Protei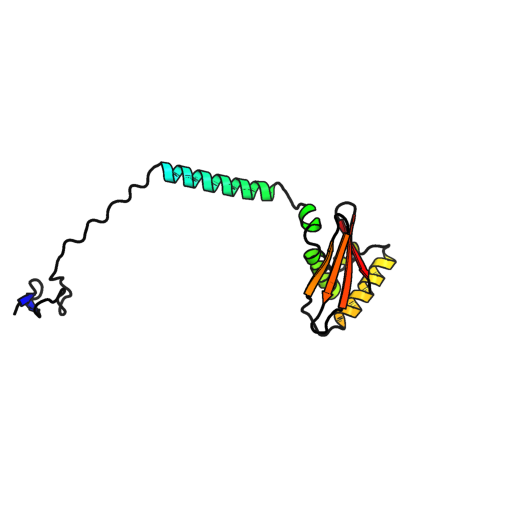n AF-A0A1V5BBE4-F1 (afdb_monomer)

Sequence (163 aa):
MSFCSDCGAKVEAGAKFCENCGYVLDARPAAPLSSFKISKFYVKIAIAAVLVLILVVFLSSTLGKSNIVSAYYPESVAKAFVEGAVKGDKSVERLCAGDDTDRVFNMGVMALGLSMTKDRNFTYKTTKKTESKAMVQVSGSSGHLCDIELEYSKGKWLVSCVY

Structure (mmCIF, N/CA/C/O backbone):
data_AF-A0A1V5BBE4-F1
#
_entry.id   AF-A0A1V5BBE4-F1
#
loop_
_atom_site.group_PDB
_atom_site.id
_atom_site.type_symbol
_atom_site.label_atom_id
_atom_site.label_alt_id
_atom_site.label_comp_id
_atom_site.label_asym_id
_atom_site.label_entity_id
_atom_site.label_seq_id
_atom_site.pdbx_PDB_ins_code
_atom_site.Cartn_x
_atom_site.Cartn_y
_atom_site.Cartn_z
_atom_site.occupancy
_atom_site.B_iso_or_equiv
_atom_site.auth_seq_id
_atom_site.auth_comp_id
_atom_site.auth_asym_id
_atom_site.auth_atom_id
_atom_site.pdbx_PDB_model_num
ATOM 1 N N . MET A 1 1 ? -15.458 -44.169 66.309 1.00 59.38 1 MET A N 1
ATOM 2 C CA . MET A 1 1 ? -15.798 -44.718 64.978 1.00 59.38 1 MET A CA 1
ATOM 3 C C . MET A 1 1 ? -17.210 -44.268 64.670 1.00 59.38 1 MET A C 1
ATOM 5 O O . MET A 1 1 ? -18.071 -44.481 65.516 1.00 59.38 1 MET A O 1
ATOM 9 N N . SER A 1 2 ? -17.425 -43.580 63.553 1.00 80.38 2 SER A N 1
ATOM 10 C CA . SER A 1 2 ? -18.746 -43.107 63.123 1.00 80.38 2 SER A CA 1
ATOM 11 C C . SER A 1 2 ? -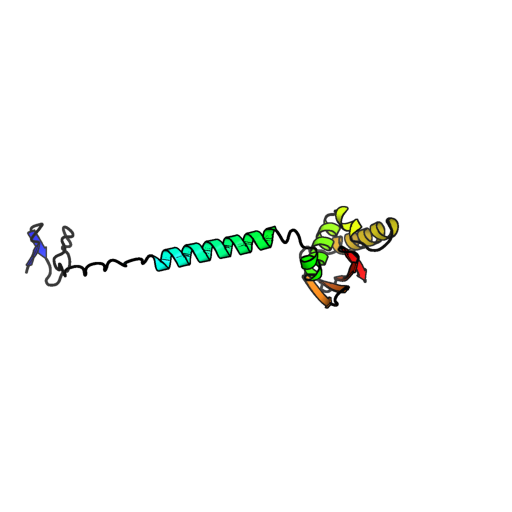19.239 -43.942 61.941 1.00 80.38 2 SER A C 1
ATOM 13 O O . SER A 1 2 ? -18.448 -44.565 61.234 1.00 80.38 2 SER A O 1
ATOM 15 N N . PHE A 1 3 ? -20.554 -43.978 61.747 1.00 87.19 3 PHE A N 1
ATOM 16 C CA . PHE A 1 3 ? -21.194 -44.622 60.603 1.00 87.19 3 PHE A CA 1
ATOM 17 C C . PHE A 1 3 ? -21.975 -43.574 59.813 1.00 87.19 3 PHE A C 1
ATOM 19 O O . PHE A 1 3 ? -22.488 -42.613 60.389 1.00 87.19 3 PHE A O 1
ATOM 26 N N . CYS A 1 4 ? -22.042 -43.742 58.495 1.00 89.19 4 CYS A N 1
ATOM 27 C CA . CYS A 1 4 ? -22.823 -42.878 57.623 1.00 89.19 4 CYS A CA 1
ATOM 28 C C . CYS A 1 4 ? -24.316 -43.065 57.920 1.00 89.19 4 CYS A C 1
ATOM 30 O O . CYS A 1 4 ? -24.803 -44.192 57.923 1.00 89.19 4 CYS A O 1
ATOM 32 N N . SER A 1 5 ? -25.047 -41.970 58.130 1.00 85.69 5 SER A N 1
ATOM 33 C CA . SER A 1 5 ? -26.493 -42.008 58.381 1.00 85.69 5 SER A CA 1
ATOM 34 C C . SER A 1 5 ? -27.317 -42.458 57.173 1.00 85.69 5 SER A C 1
ATOM 36 O O . SER A 1 5 ? -28.458 -42.861 57.345 1.00 85.69 5 SER A O 1
ATOM 38 N N . ASP A 1 6 ? -26.752 -42.366 55.969 1.00 89.44 6 ASP A N 1
ATOM 39 C CA . ASP A 1 6 ? -27.451 -42.649 54.715 1.00 89.44 6 ASP A CA 1
ATOM 40 C C . ASP A 1 6 ? -27.272 -44.107 54.264 1.00 89.44 6 ASP A C 1
ATOM 42 O O . ASP A 1 6 ? -28.243 -44.795 53.970 1.00 89.44 6 ASP A O 1
ATOM 46 N N . CYS A 1 7 ? -26.037 -44.626 54.283 1.00 91.75 7 CYS A N 1
ATOM 47 C CA . CYS A 1 7 ? -25.746 -45.991 53.823 1.00 91.75 7 CYS A CA 1
ATOM 48 C C . CYS A 1 7 ? -25.266 -46.961 54.916 1.00 91.75 7 CYS A C 1
ATOM 50 O O . CYS A 1 7 ? -25.038 -48.134 54.631 1.00 91.75 7 CYS A O 1
ATOM 52 N N . GLY A 1 8 ? -25.051 -46.495 56.150 1.00 90.06 8 GLY A N 1
ATOM 53 C CA . GLY A 1 8 ? -24.582 -47.330 57.263 1.00 90.06 8 GLY A CA 1
ATOM 54 C C . GLY A 1 8 ? -23.109 -47.754 57.195 1.00 90.06 8 GLY A C 1
ATOM 55 O O . GLY A 1 8 ? -22.642 -48.456 58.090 1.00 90.06 8 GLY A O 1
ATOM 56 N N . ALA A 1 9 ? -22.351 -47.334 56.175 1.00 90.81 9 ALA A N 1
ATOM 57 C CA . ALA A 1 9 ? -20.930 -47.660 56.056 1.00 90.81 9 ALA A CA 1
ATOM 58 C C . ALA A 1 9 ? -20.096 -46.992 57.161 1.00 90.81 9 ALA A C 1
ATOM 60 O O . ALA A 1 9 ? -20.412 -45.891 57.619 1.00 90.81 9 ALA A O 1
ATOM 61 N N . LYS A 1 10 ? -19.009 -47.648 57.579 1.00 90.88 10 LYS A N 1
ATOM 62 C CA . LYS A 1 10 ? -18.062 -47.090 58.550 1.00 90.88 10 LYS A CA 1
ATOM 63 C C . LYS A 1 10 ? -17.331 -45.898 57.931 1.00 90.88 10 LYS A C 1
ATOM 65 O O . LYS A 1 10 ? -16.874 -45.978 56.796 1.00 90.88 10 LYS A O 1
ATOM 70 N N . VAL A 1 11 ? -17.215 -44.815 58.691 1.00 88.94 11 VAL A N 1
ATOM 71 C CA . VAL A 1 11 ? -16.559 -43.577 58.267 1.00 88.94 11 VAL A CA 1
ATOM 72 C C . VAL A 1 11 ? -15.407 -43.257 59.217 1.00 88.94 11 VAL A C 1
ATOM 74 O O . VAL A 1 11 ? -15.528 -43.373 60.442 1.00 88.94 11 VAL A O 1
ATOM 77 N N . GLU A 1 12 ? -14.287 -42.842 58.635 1.00 83.00 12 GLU A N 1
ATOM 78 C CA . GLU A 1 12 ? -13.151 -42.272 59.351 1.00 83.00 12 GLU A CA 1
ATOM 79 C C . GLU A 1 12 ? -13.509 -40.937 60.028 1.00 83.00 12 GLU A C 1
ATOM 81 O O . GLU A 1 12 ? -14.318 -40.141 59.537 1.00 83.00 12 GLU A O 1
ATOM 86 N N . ALA A 1 13 ? -12.909 -40.684 61.192 1.00 75.81 13 ALA A N 1
ATOM 87 C CA . ALA A 1 13 ? -13.172 -39.472 61.960 1.00 75.81 13 ALA A CA 1
ATOM 88 C C . ALA A 1 13 ? -12.644 -38.234 61.208 1.00 75.81 13 ALA A C 1
ATOM 90 O O . ALA A 1 13 ? -11.459 -38.149 60.902 1.00 75.81 13 ALA A O 1
ATOM 91 N N . GLY A 1 14 ? -13.525 -37.269 60.925 1.00 74.12 14 GLY A N 1
ATOM 92 C CA . GLY A 1 14 ? -13.185 -36.041 60.192 1.00 74.12 14 GLY A CA 1
ATOM 93 C C . GLY A 1 14 ? -13.368 -36.116 58.670 1.00 74.12 14 GLY A C 1
ATOM 94 O O . GLY A 1 14 ? -13.038 -35.153 57.975 1.00 74.12 14 GLY A O 1
ATOM 95 N N . ALA A 1 15 ? -13.904 -37.219 58.135 1.00 76.88 15 ALA A N 1
ATOM 96 C CA . ALA A 1 15 ? -14.275 -37.294 56.725 1.00 76.88 15 ALA A CA 1
ATOM 97 C C . ALA A 1 15 ? -15.453 -36.351 56.416 1.00 76.88 15 ALA A C 1
ATOM 99 O O . ALA A 1 15 ? -16.496 -36.401 57.068 1.00 76.88 15 ALA A O 1
ATOM 100 N N . LYS A 1 16 ? -15.297 -35.501 55.392 1.00 83.00 16 LYS A N 1
ATOM 101 C CA . LYS A 1 16 ? -16.320 -34.516 54.989 1.00 83.00 16 LYS A CA 1
ATOM 102 C C . LYS A 1 16 ? -17.470 -35.133 54.194 1.00 83.00 16 LYS A C 1
ATOM 104 O O . LYS A 1 16 ? -18.571 -34.588 54.161 1.00 83.00 16 LYS A O 1
ATOM 109 N N . PHE A 1 17 ? -17.205 -36.260 53.547 1.00 88.38 17 PHE A N 1
ATOM 110 C CA . PHE A 1 17 ? -18.142 -37.020 52.734 1.00 88.38 17 PHE A CA 1
ATOM 111 C C . PHE A 1 17 ? -17.915 -38.517 52.955 1.00 88.38 17 PHE A C 1
ATOM 113 O O . PHE A 1 17 ? -16.822 -38.944 53.322 1.00 88.38 17 PHE A O 1
ATOM 120 N N . CYS A 1 18 ? -18.956 -39.315 52.752 1.00 89.38 18 CYS A N 1
ATOM 121 C CA . CYS A 1 18 ? -18.873 -40.763 52.785 1.00 89.38 18 CYS A CA 1
ATOM 122 C C . CYS A 1 18 ? -18.236 -41.265 51.486 1.00 89.38 18 CYS A C 1
ATOM 124 O O . CYS A 1 18 ? -18.777 -41.034 50.409 1.00 89.38 18 CYS A O 1
ATOM 126 N N . GLU A 1 19 ? -17.125 -41.991 51.576 1.00 86.50 19 GLU A N 1
ATOM 127 C CA . GLU A 1 19 ? -16.450 -42.567 50.402 1.00 86.50 19 GLU A CA 1
ATOM 128 C C . GLU A 1 19 ? -17.267 -43.678 49.723 1.00 86.50 19 GLU A C 1
ATOM 130 O O . GLU A 1 19 ? -17.046 -43.978 48.555 1.00 86.50 19 GLU A O 1
ATOM 135 N N . ASN A 1 20 ? -18.235 -44.268 50.434 1.00 89.06 20 ASN A N 1
ATOM 136 C CA . ASN A 1 20 ? -19.046 -45.369 49.919 1.00 89.06 20 ASN A CA 1
ATOM 137 C C . ASN A 1 20 ? -20.281 -44.903 49.126 1.00 89.06 20 ASN A C 1
ATOM 139 O O . ASN A 1 20 ? -20.627 -45.517 48.124 1.00 89.06 20 ASN A O 1
ATOM 143 N N . CYS A 1 21 ? -20.965 -43.838 49.565 1.00 90.56 21 CYS A N 1
ATOM 144 C CA . CYS A 1 21 ? -22.193 -43.355 48.908 1.00 90.56 21 CYS A CA 1
ATOM 145 C C . CYS A 1 21 ? -22.161 -41.878 48.489 1.00 90.56 21 CYS A C 1
ATOM 147 O O . CYS A 1 21 ? -23.100 -41.401 47.859 1.00 90.56 21 CYS A O 1
ATOM 149 N N . GLY A 1 22 ? -21.108 -41.134 48.838 1.00 85.00 22 GLY A N 1
ATOM 150 C CA . GLY A 1 22 ? -20.984 -39.706 48.534 1.00 85.00 22 GLY A CA 1
ATOM 151 C C . GLY A 1 22 ? -21.764 -38.774 49.467 1.00 85.00 22 GLY A C 1
ATOM 152 O O . GLY A 1 22 ? -21.720 -37.561 49.273 1.00 85.00 22 GLY A O 1
ATOM 153 N N . TYR A 1 23 ? -22.454 -39.295 50.490 1.00 85.94 23 TYR A N 1
ATOM 154 C CA . TYR A 1 23 ? -23.219 -38.475 51.434 1.00 85.94 23 TYR A CA 1
ATOM 155 C C . TYR A 1 23 ? -22.317 -37.492 52.194 1.00 85.94 23 TYR A C 1
ATOM 157 O O . TYR A 1 23 ? -21.317 -37.893 52.789 1.00 85.94 23 TYR A O 1
ATOM 165 N N . VAL A 1 24 ? -22.673 -36.207 52.200 1.00 85.38 24 VAL A N 1
ATOM 166 C CA . VAL A 1 24 ? -21.906 -35.153 52.880 1.00 85.38 24 VAL A CA 1
ATOM 167 C C . VAL A 1 24 ? -22.161 -35.230 54.385 1.00 85.38 24 VAL A C 1
ATOM 169 O O . VAL A 1 24 ? -23.274 -35.008 54.851 1.00 85.38 24 VAL A O 1
ATOM 172 N N . LEU A 1 25 ? -21.118 -35.543 55.150 1.00 83.25 25 LEU A N 1
ATOM 173 C CA . LEU A 1 25 ? -21.182 -35.701 56.606 1.00 83.25 25 LEU A CA 1
ATOM 174 C C . LEU A 1 25 ? -20.979 -34.367 57.333 1.00 83.25 25 LEU A C 1
ATOM 176 O O . LEU A 1 25 ? -21.484 -34.184 58.436 1.00 83.25 25 LEU A O 1
ATOM 180 N N . ASP A 1 26 ? -20.292 -33.426 56.681 1.00 72.12 26 ASP A N 1
ATOM 181 C CA . ASP A 1 26 ? -20.064 -32.064 57.161 1.00 72.12 26 ASP A CA 1
ATOM 182 C C . ASP A 1 26 ? -20.920 -31.082 56.349 1.00 72.12 26 ASP A C 1
ATOM 184 O O . ASP A 1 26 ? -20.451 -30.364 55.459 1.00 72.12 26 ASP A O 1
ATOM 188 N N . ALA A 1 27 ? -22.223 -31.064 56.625 1.00 60.56 27 ALA A N 1
ATOM 189 C CA . ALA A 1 27 ? -23.122 -30.062 56.069 1.00 60.56 27 ALA A CA 1
ATOM 190 C C . ALA A 1 27 ? -22.899 -28.718 56.784 1.00 60.56 27 ALA A C 1
ATOM 192 O O . ALA A 1 27 ? -23.723 -28.264 57.579 1.00 60.56 27 ALA A O 1
ATOM 193 N N . ARG A 1 28 ? -21.777 -28.043 56.500 1.00 60.16 28 ARG A N 1
ATOM 194 C CA . ARG A 1 28 ? -21.714 -26.596 56.738 1.00 60.16 28 ARG A CA 1
ATOM 195 C C . ARG A 1 28 ? -22.755 -25.965 55.813 1.00 60.16 28 ARG A C 1
ATOM 197 O O . ARG A 1 28 ? -22.674 -26.205 54.607 1.00 60.16 28 ARG A O 1
ATOM 204 N N . PRO A 1 29 ? -23.730 -25.193 56.327 1.00 56.97 29 PRO A N 1
ATOM 205 C CA . PRO A 1 29 ? -24.739 -24.591 55.473 1.00 56.97 29 PRO A CA 1
ATOM 206 C C . PRO A 1 29 ? -24.031 -23.736 54.424 1.00 56.97 29 PRO A C 1
ATOM 208 O O . PRO A 1 29 ? -23.257 -22.836 54.760 1.00 56.97 29 PRO A O 1
ATOM 211 N N . ALA A 1 30 ? -24.249 -24.075 53.152 1.00 60.12 30 ALA A N 1
ATOM 212 C CA . ALA A 1 30 ? -23.751 -23.296 52.035 1.00 60.12 30 ALA A CA 1
ATOM 213 C C . ALA A 1 30 ? -24.251 -21.860 52.213 1.00 60.12 30 ALA A C 1
ATOM 215 O O . ALA A 1 30 ? -25.453 -21.628 52.359 1.00 60.12 30 ALA A O 1
ATOM 216 N N . ALA A 1 31 ? -23.318 -20.908 52.263 1.00 60.94 31 ALA A N 1
ATOM 217 C CA . ALA A 1 31 ? -23.659 -19.500 52.359 1.00 60.94 31 ALA A CA 1
ATOM 218 C C . ALA A 1 31 ? -24.638 -19.153 51.222 1.00 60.94 31 ALA A C 1
ATOM 220 O O . ALA A 1 31 ? -24.381 -19.531 50.074 1.00 60.94 31 ALA A O 1
ATOM 221 N N . PRO A 1 32 ? -25.765 -18.478 51.509 1.00 58.09 32 PRO A N 1
ATOM 222 C CA . PRO A 1 32 ? -26.726 -18.147 50.473 1.00 58.09 32 PRO A CA 1
ATOM 223 C C . PRO A 1 32 ? -26.046 -17.254 49.432 1.00 58.09 32 PRO A C 1
ATOM 225 O O . PRO A 1 32 ? -25.443 -16.234 49.770 1.00 58.09 32 PRO A O 1
ATOM 228 N N . LEU A 1 33 ? -26.135 -17.648 48.159 1.00 51.50 33 LEU A N 1
ATOM 229 C CA . LEU A 1 33 ? -25.687 -16.829 47.038 1.00 51.50 33 LEU A CA 1
ATOM 230 C C . LEU A 1 33 ? -26.466 -15.513 47.076 1.00 51.50 33 LEU A C 1
ATOM 232 O O . LEU A 1 33 ? -27.674 -15.485 46.838 1.00 51.50 33 LEU A O 1
ATOM 236 N N . SER A 1 34 ? -25.780 -14.421 47.423 1.00 61.12 34 SER A N 1
ATOM 237 C CA . SER A 1 34 ? -26.404 -13.106 47.503 1.00 61.12 34 SER A CA 1
ATOM 238 C C . SER A 1 34 ? 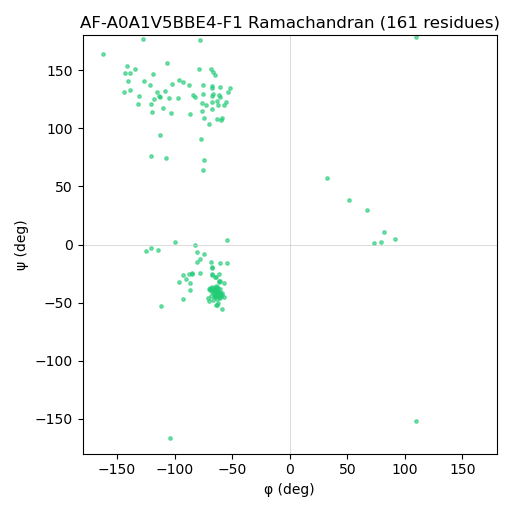-26.909 -12.721 46.114 1.00 61.12 34 SER A C 1
ATOM 240 O O . SER A 1 34 ? -26.128 -12.633 45.163 1.00 61.12 34 SER A O 1
ATOM 242 N N . SER A 1 35 ? -28.214 -12.504 45.991 1.00 60.00 35 SER A N 1
ATOM 243 C CA . SER A 1 35 ? -28.855 -12.057 44.760 1.00 60.00 35 SER A CA 1
ATOM 244 C C . SER A 1 35 ? -28.276 -10.704 44.341 1.00 60.00 35 SER A C 1
ATOM 246 O O . SER A 1 35 ? -28.569 -9.678 44.964 1.00 60.00 35 SER A O 1
ATOM 248 N N . PHE A 1 36 ? -27.457 -10.681 43.290 1.00 60.72 36 PHE A N 1
ATOM 249 C CA . PHE A 1 36 ? -26.948 -9.433 42.731 1.00 60.72 36 PHE A CA 1
ATOM 250 C C . PHE A 1 36 ? -28.108 -8.701 42.045 1.00 60.72 36 PHE A C 1
ATOM 252 O O . PHE A 1 36 ? -28.589 -9.093 40.981 1.00 60.72 36 PHE A O 1
ATOM 259 N N . LYS A 1 37 ? -28.624 -7.660 42.701 1.00 63.81 37 LYS A N 1
ATOM 260 C CA . LYS A 1 37 ? -29.778 -6.885 42.239 1.00 63.81 37 LYS A CA 1
ATOM 261 C C . LYS A 1 37 ? -29.323 -5.948 41.114 1.00 63.81 37 LYS A C 1
ATOM 263 O O . LYS A 1 37 ? -28.880 -4.830 41.367 1.00 63.81 37 LYS A O 1
ATOM 268 N N . ILE A 1 38 ? -29.404 -6.414 39.868 1.00 62.12 38 ILE A N 1
ATOM 269 C CA . ILE A 1 38 ? -29.062 -5.626 38.675 1.00 62.12 38 ILE A CA 1
ATOM 270 C C . ILE A 1 38 ? -30.034 -4.441 38.586 1.00 62.12 38 ILE A C 1
ATOM 272 O O . ILE A 1 38 ? -31.229 -4.606 38.337 1.00 62.12 38 ILE A O 1
ATOM 276 N N . SER A 1 39 ? -29.538 -3.233 38.861 1.00 69.88 39 SER A N 1
ATOM 277 C CA . SER A 1 39 ? -30.369 -2.030 38.905 1.00 69.88 39 SER A CA 1
ATOM 278 C C . SER A 1 39 ? -30.668 -1.515 37.492 1.00 69.88 39 SER A C 1
ATOM 280 O O . SER A 1 39 ? -29.856 -1.643 36.574 1.00 69.88 39 SER A O 1
ATOM 282 N N . LYS A 1 40 ? -31.823 -0.857 37.318 1.00 69.75 40 LYS A N 1
ATOM 283 C CA . LYS A 1 40 ? -32.244 -0.221 36.051 1.00 69.75 40 LYS A CA 1
ATOM 284 C C . LYS A 1 40 ? -31.212 0.773 35.485 1.00 69.75 40 LYS A C 1
ATOM 286 O O . LYS A 1 40 ? -31.295 1.133 34.315 1.00 69.75 40 LYS A O 1
ATOM 291 N N . PHE A 1 41 ? -30.246 1.211 36.294 1.00 73.88 41 PHE A N 1
ATOM 292 C CA . PHE A 1 41 ? -29.148 2.080 35.878 1.00 73.88 41 PHE A CA 1
ATOM 293 C C . PHE A 1 41 ? -28.164 1.360 34.941 1.00 73.88 41 PHE A C 1
ATOM 295 O O . PHE A 1 41 ? -27.763 1.930 33.930 1.00 73.88 41 PHE A O 1
ATOM 302 N N . TYR A 1 42 ? -27.868 0.079 35.197 1.00 75.25 42 TYR A N 1
ATOM 303 C CA . TYR A 1 42 ? -26.985 -0.729 34.344 1.00 75.25 42 TYR A CA 1
ATOM 304 C C . TYR A 1 42 ? -27.578 -0.975 32.954 1.00 75.25 42 TYR A C 1
ATOM 306 O O . TYR A 1 42 ? -26.865 -0.914 31.957 1.00 75.25 42 TYR A O 1
ATOM 314 N N . VAL A 1 43 ? -28.897 -1.169 32.873 1.00 80.19 43 VAL A N 1
ATOM 315 C CA . VAL A 1 43 ? -29.605 -1.331 31.593 1.00 80.19 43 VAL A CA 1
ATOM 316 C C . VAL A 1 43 ? -29.512 -0.054 30.753 1.00 80.19 43 VAL A C 1
ATOM 318 O O . VAL A 1 43 ? -29.267 -0.121 29.552 1.00 80.19 43 VAL A O 1
ATOM 321 N N . LYS A 1 44 ? -29.631 1.125 31.377 1.00 82.25 44 LYS A N 1
ATOM 322 C CA . LYS A 1 44 ? -29.479 2.412 30.678 1.00 82.25 44 LYS A CA 1
ATOM 323 C C . LYS A 1 44 ? -28.048 2.645 30.188 1.00 82.25 44 LYS A C 1
ATOM 325 O O . LYS A 1 44 ? -27.880 3.119 29.069 1.00 82.25 44 LYS A O 1
ATOM 330 N N . ILE A 1 45 ? -27.039 2.278 30.982 1.00 84.69 45 ILE A N 1
ATOM 331 C CA . ILE A 1 45 ? -25.626 2.361 30.575 1.00 84.69 45 ILE A CA 1
ATOM 332 C C . ILE A 1 45 ? -25.354 1.433 29.387 1.00 84.69 45 ILE A C 1
ATOM 334 O O . ILE A 1 45 ? -24.732 1.857 28.417 1.00 84.69 45 ILE A O 1
ATOM 338 N N . ALA A 1 46 ? -25.864 0.199 29.426 1.00 83.00 46 ALA A N 1
ATOM 339 C CA . ALA A 1 46 ? -25.698 -0.754 28.332 1.00 83.00 46 ALA A CA 1
ATOM 340 C C . ALA A 1 46 ? -26.339 -0.247 27.028 1.00 83.00 46 ALA A C 1
ATOM 342 O O . ALA A 1 46 ? -25.706 -0.290 25.977 1.00 83.00 46 ALA A O 1
ATOM 343 N N . ILE A 1 47 ? -27.554 0.309 27.094 1.00 87.06 47 ILE A N 1
ATOM 344 C CA . ILE A 1 47 ? 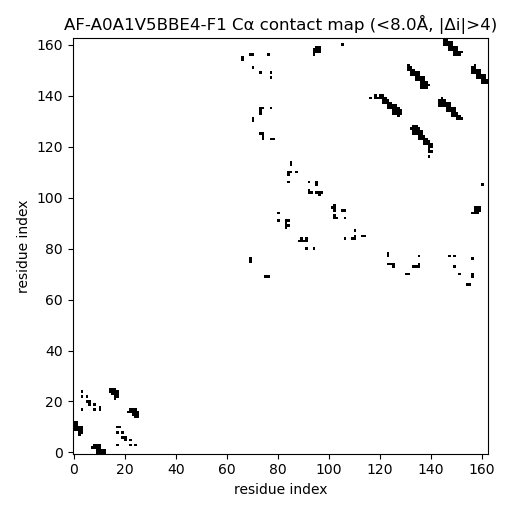-28.235 0.877 25.920 1.00 87.06 47 ILE A CA 1
ATOM 345 C C . ILE A 1 47 ? -27.479 2.098 25.381 1.00 87.06 47 ILE A C 1
ATOM 347 O O . ILE A 1 47 ? -27.288 2.207 24.172 1.00 87.06 47 ILE A O 1
ATOM 351 N N . ALA A 1 48 ? -27.006 2.992 26.255 1.00 86.56 48 ALA A N 1
ATOM 352 C CA . ALA A 1 48 ? -26.215 4.148 25.840 1.00 86.56 48 ALA A CA 1
ATOM 353 C C . ALA A 1 48 ? -24.905 3.722 25.156 1.00 86.56 48 ALA A C 1
ATOM 355 O O . ALA A 1 48 ? -24.570 4.257 24.103 1.00 86.56 48 ALA A O 1
ATOM 356 N N . ALA A 1 49 ? -24.205 2.719 25.693 1.00 87.69 49 ALA A N 1
ATOM 357 C CA . ALA A 1 49 ? -22.986 2.185 25.090 1.00 87.69 49 ALA A CA 1
ATOM 358 C C . ALA A 1 49 ? -23.246 1.570 23.704 1.00 87.69 49 ALA A C 1
ATOM 360 O O . ALA A 1 49 ? -22.491 1.821 22.766 1.00 87.69 49 ALA A O 1
ATOM 361 N N . VAL A 1 50 ? -24.342 0.823 23.549 1.00 91.75 50 VAL A N 1
ATOM 362 C CA . VAL A 1 50 ? -24.742 0.247 22.256 1.00 91.75 50 VAL A CA 1
ATOM 363 C C . VAL A 1 50 ? -25.107 1.343 21.251 1.00 91.75 50 VAL A C 1
ATOM 365 O O . VAL A 1 50 ? -24.667 1.282 20.107 1.00 91.75 50 VAL A O 1
ATOM 368 N N . LEU A 1 51 ? -25.839 2.381 21.664 1.00 91.12 51 LEU A N 1
ATOM 369 C CA . LEU A 1 51 ? -26.179 3.512 20.791 1.00 91.12 51 LEU A CA 1
ATOM 370 C C . LEU A 1 51 ? -24.946 4.318 20.368 1.00 91.12 51 LEU A C 1
ATOM 372 O O . LEU A 1 51 ? -24.861 4.725 19.212 1.00 91.12 51 LEU A O 1
ATOM 376 N N . VAL A 1 52 ? -23.974 4.507 21.265 1.00 91.25 52 VAL A N 1
ATOM 377 C CA . VAL A 1 52 ? -22.693 5.151 20.938 1.00 91.25 52 VAL A CA 1
ATOM 378 C C . VAL A 1 52 ? -21.907 4.306 19.937 1.00 91.25 52 VAL A C 1
ATOM 380 O O . VAL A 1 52 ? -21.421 4.846 18.947 1.00 91.25 52 VAL A O 1
ATOM 383 N N . LEU A 1 53 ? -21.832 2.986 20.128 1.00 87.06 53 LEU A N 1
ATOM 384 C CA . LEU A 1 53 ? -21.171 2.090 19.173 1.00 87.06 53 LEU A CA 1
ATOM 385 C C . LEU A 1 53 ? -21.849 2.116 17.799 1.00 87.06 53 LEU A C 1
ATOM 387 O O . LEU A 1 53 ? -21.164 2.217 16.784 1.00 87.06 53 LEU A O 1
ATOM 391 N N . ILE A 1 54 ? -23.183 2.096 17.757 1.00 88.62 54 ILE A N 1
ATOM 392 C CA . ILE A 1 54 ? -23.940 2.201 16.505 1.00 88.62 54 ILE A CA 1
ATOM 393 C C . ILE A 1 54 ? -23.685 3.557 15.837 1.00 88.62 54 ILE A C 1
ATOM 395 O O . ILE A 1 54 ? -23.428 3.586 14.639 1.00 88.62 54 ILE A O 1
ATOM 399 N N . LEU A 1 55 ? -23.676 4.665 16.587 1.00 85.00 55 LEU A N 1
ATOM 400 C CA . LEU A 1 55 ? -23.352 5.995 16.057 1.00 85.00 55 LEU A CA 1
ATOM 401 C C . LEU A 1 55 ? -21.927 6.071 15.501 1.00 85.00 55 LEU A C 1
ATOM 403 O O . LEU A 1 55 ? -21.734 6.655 14.440 1.00 85.00 55 LEU A O 1
ATOM 407 N N . VAL A 1 56 ? -20.939 5.461 16.160 1.00 82.56 56 VAL A N 1
ATOM 408 C CA . VAL A 1 56 ? -19.549 5.405 15.671 1.00 82.56 56 VAL A CA 1
ATOM 409 C C . VAL A 1 56 ? -19.458 4.606 14.372 1.00 82.56 56 VAL A C 1
ATOM 411 O O . VAL A 1 56 ? -18.821 5.056 13.419 1.00 82.56 56 VAL A O 1
ATOM 414 N N . VAL A 1 57 ? -20.129 3.454 14.290 1.00 80.44 57 VAL A N 1
ATOM 415 C CA . VAL A 1 57 ? -20.174 2.637 13.065 1.00 80.44 57 VAL A CA 1
ATOM 416 C C . VAL A 1 57 ? -20.908 3.377 11.944 1.00 80.44 57 V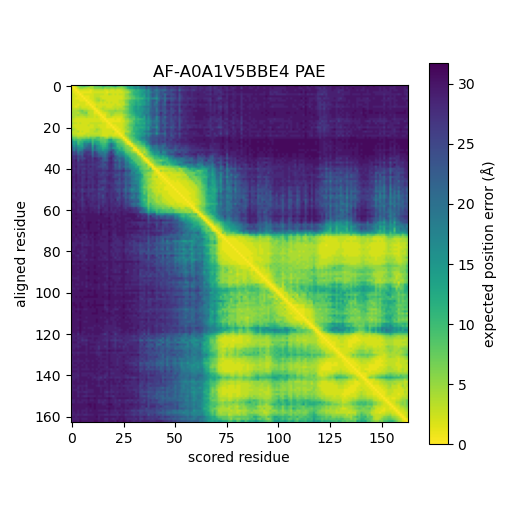AL A C 1
ATOM 418 O O . VAL A 1 57 ? -20.461 3.364 10.796 1.00 80.44 57 VAL A O 1
ATOM 421 N N . PHE A 1 58 ? -21.996 4.077 12.265 1.00 77.56 58 PHE A N 1
ATOM 422 C CA . PHE A 1 58 ? -22.770 4.850 11.300 1.00 77.56 58 PHE A CA 1
ATOM 423 C C . PHE A 1 58 ? -21.987 6.064 10.792 1.00 77.56 58 PHE A C 1
ATOM 425 O O . PHE A 1 58 ? -21.901 6.243 9.585 1.00 77.56 58 PHE A O 1
ATOM 432 N N . LEU A 1 59 ? -21.314 6.817 11.671 1.00 69.44 59 LEU A N 1
ATOM 433 C CA . LEU A 1 59 ? -20.390 7.899 11.303 1.00 69.44 59 LEU A CA 1
ATOM 434 C C . LEU A 1 59 ? -19.249 7.388 10.417 1.00 69.44 59 LEU A C 1
ATOM 436 O O . LEU A 1 59 ? -18.919 8.017 9.417 1.00 69.44 59 LEU A O 1
ATOM 440 N N . SER A 1 60 ? -18.699 6.215 10.734 1.00 64.06 60 SER A N 1
ATOM 441 C CA . SER A 1 60 ? -17.676 5.552 9.911 1.00 64.06 60 SER A CA 1
ATOM 442 C C . SER A 1 60 ? -18.210 5.131 8.535 1.00 64.06 60 SER A C 1
ATOM 444 O O . SER A 1 60 ? -17.452 5.066 7.573 1.00 64.06 60 SER A O 1
ATOM 446 N N . SER A 1 61 ? -19.514 4.859 8.426 1.00 64.19 61 SER A N 1
ATOM 447 C CA . SER A 1 61 ? -20.178 4.461 7.179 1.00 64.19 61 SER A CA 1
ATOM 448 C C . SER A 1 61 ? -20.632 5.666 6.343 1.00 64.19 61 SER A C 1
ATOM 450 O O . SER A 1 61 ? -20.607 5.603 5.114 1.00 64.19 61 SER A O 1
ATOM 452 N N . THR A 1 62 ? -21.028 6.772 6.986 1.00 57.06 62 THR A N 1
ATOM 453 C CA . THR A 1 62 ? -21.452 8.020 6.328 1.00 57.06 62 THR A CA 1
ATOM 454 C C . THR A 1 62 ? -20.280 8.930 5.970 1.00 57.06 62 THR A C 1
ATOM 456 O O . THR A 1 62 ? -20.374 9.664 4.989 1.00 57.06 62 THR A O 1
ATOM 459 N N . LEU A 1 63 ? -19.140 8.833 6.669 1.00 56.09 63 LEU A N 1
ATOM 460 C CA . LEU A 1 63 ? -17.840 9.207 6.102 1.00 56.09 63 LEU A CA 1
ATOM 461 C C . LEU A 1 63 ? -17.395 8.100 5.137 1.00 56.09 63 LEU A C 1
ATOM 463 O O . LEU A 1 63 ? -16.414 7.392 5.354 1.00 56.09 63 LEU A O 1
ATOM 467 N N . GLY A 1 64 ? -18.165 7.928 4.064 1.00 46.59 64 GLY A N 1
ATOM 468 C CA . GLY A 1 64 ? -17.853 6.988 3.005 1.00 46.59 64 GLY A CA 1
ATOM 469 C C . GLY A 1 64 ? -16.427 7.190 2.502 1.00 46.59 64 GLY A C 1
ATOM 470 O O . GLY A 1 64 ? -16.016 8.325 2.279 1.00 46.59 64 GLY A O 1
ATOM 471 N N . LYS A 1 65 ? -15.699 6.075 2.328 1.00 47.47 65 LYS A N 1
ATOM 472 C CA . LYS A 1 65 ? -14.533 5.921 1.434 1.00 47.47 65 LYS A CA 1
ATOM 473 C C . LYS A 1 65 ? -13.721 7.211 1.289 1.00 47.47 65 LYS A C 1
ATOM 475 O O . LYS A 1 65 ? -13.608 7.777 0.203 1.00 47.47 65 LYS A O 1
ATOM 480 N N . SER A 1 66 ? -13.245 7.741 2.406 1.00 47.31 66 SER A N 1
ATOM 481 C CA . SER A 1 66 ? -12.646 9.059 2.406 1.00 47.31 66 SER A CA 1
ATOM 482 C C . SER A 1 66 ? -11.283 8.971 1.717 1.00 47.31 66 SER A C 1
ATOM 484 O O . SER 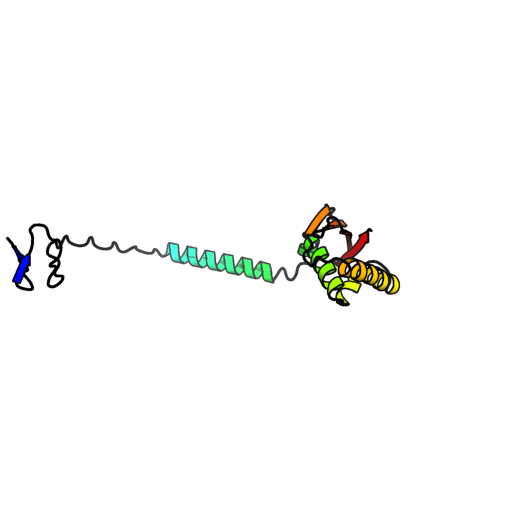A 1 66 ? -10.369 8.285 2.174 1.00 47.31 66 SER A O 1
ATOM 486 N N . ASN A 1 67 ? -11.126 9.729 0.628 1.00 49.38 67 ASN A N 1
ATOM 487 C CA . ASN A 1 67 ? -9.854 10.015 -0.057 1.00 49.38 67 ASN A CA 1
ATOM 488 C C . ASN A 1 67 ? -8.770 10.613 0.883 1.00 49.38 67 ASN A C 1
ATOM 490 O O . ASN A 1 67 ? -7.679 10.960 0.452 1.00 49.38 67 ASN A O 1
ATOM 494 N N . ILE A 1 68 ? -9.062 10.731 2.181 1.00 48.34 68 ILE A N 1
ATOM 495 C CA . ILE A 1 68 ? -8.228 11.279 3.246 1.00 48.34 68 ILE A CA 1
ATOM 496 C C . ILE A 1 68 ? -7.363 10.176 3.889 1.00 48.34 68 ILE A C 1
ATOM 498 O O . ILE A 1 68 ? -6.245 10.451 4.317 1.00 48.34 68 ILE A O 1
ATOM 502 N N . VAL A 1 69 ? -7.819 8.912 3.907 1.00 48.12 69 VAL A N 1
ATOM 503 C CA . VAL A 1 69 ? -7.013 7.790 4.440 1.00 48.12 69 VAL A CA 1
ATOM 504 C C . VAL A 1 69 ? -5.815 7.503 3.534 1.00 48.12 69 VAL A C 1
ATOM 506 O O . VAL A 1 69 ? -4.710 7.276 4.025 1.00 48.12 69 VAL A O 1
ATOM 509 N N . SER A 1 70 ? -5.994 7.599 2.212 1.00 49.25 70 SER A N 1
ATOM 510 C CA . SER A 1 70 ? -4.888 7.445 1.266 1.00 49.25 70 SER A CA 1
ATOM 511 C C . SER A 1 70 ? -3.827 8.526 1.459 1.00 49.25 70 SER A C 1
ATOM 513 O O . SER A 1 70 ? -2.649 8.200 1.379 1.00 49.25 70 SER A O 1
ATOM 515 N N . ALA A 1 71 ? -4.200 9.775 1.767 1.00 50.91 71 ALA A N 1
ATOM 516 C CA . ALA A 1 71 ? -3.237 10.850 2.036 1.00 50.91 71 ALA A CA 1
ATOM 517 C C . ALA A 1 71 ? -2.326 10.547 3.252 1.00 50.91 71 ALA A C 1
ATOM 519 O O . ALA A 1 71 ? -1.197 11.032 3.343 1.00 50.91 71 ALA A O 1
ATOM 520 N N . TYR A 1 72 ? -2.793 9.717 4.192 1.00 62.94 72 TYR A N 1
ATOM 521 C CA . TYR A 1 72 ? -2.091 9.472 5.449 1.00 62.94 72 TYR A CA 1
ATOM 522 C C . TYR A 1 72 ? -1.135 8.262 5.421 1.00 62.94 72 TYR A C 1
ATOM 524 O O . TYR A 1 72 ? -0.130 8.292 6.136 1.00 62.94 72 TYR A O 1
ATOM 532 N N . TYR A 1 73 ? -1.360 7.259 4.563 1.00 74.69 73 TYR A N 1
ATOM 533 C CA . TYR A 1 73 ? -0.577 6.009 4.541 1.00 74.69 73 TYR A CA 1
ATOM 534 C C . TYR A 1 73 ? 0.132 5.754 3.194 1.00 74.69 73 TYR A C 1
ATOM 536 O O . TYR A 1 73 ? -0.300 4.883 2.432 1.00 74.69 73 TYR A O 1
ATOM 544 N N . PRO A 1 74 ? 1.247 6.449 2.900 1.00 82.31 74 PRO A N 1
ATOM 545 C CA . PRO A 1 74 ? 1.982 6.286 1.640 1.00 82.31 74 PRO A CA 1
ATOM 546 C C . PRO A 1 74 ? 2.507 4.856 1.426 1.00 82.31 74 PRO A C 1
ATOM 548 O O . PRO A 1 74 ? 2.515 4.359 0.305 1.00 82.31 74 PRO A O 1
ATOM 551 N N . GLU A 1 75 ? 2.848 4.139 2.499 1.00 87.31 75 GLU A N 1
ATOM 552 C CA . GLU A 1 75 ? 3.308 2.741 2.433 1.00 87.31 75 GLU A CA 1
ATOM 553 C C . GLU A 1 75 ? 2.241 1.797 1.879 1.00 87.31 75 GLU A C 1
ATOM 555 O O . GLU A 1 75 ? 2.554 0.887 1.117 1.00 87.31 75 GLU A O 1
ATOM 560 N N . SER A 1 76 ? 0.968 2.029 2.214 1.00 85.38 76 SER A N 1
ATOM 561 C CA . SER A 1 76 ? -0.135 1.208 1.704 1.00 85.38 76 SER A CA 1
ATOM 562 C C . SER A 1 76 ? -0.334 1.389 0.197 1.00 85.38 76 SER A C 1
ATOM 564 O O . SER A 1 76 ? -0.595 0.417 -0.512 1.00 85.38 76 SER A O 1
ATOM 566 N N . VAL A 1 77 ? -0.143 2.617 -0.296 1.00 86.12 77 VAL A N 1
ATOM 567 C CA . VAL A 1 77 ? -0.233 2.962 -1.720 1.00 86.12 77 VAL A CA 1
ATOM 568 C C . VAL A 1 77 ? 0.940 2.351 -2.479 1.00 86.12 77 VAL A C 1
ATOM 570 O O . VAL A 1 77 ? 0.724 1.664 -3.475 1.00 86.12 77 VAL A O 1
ATOM 573 N N . ALA A 1 78 ? 2.163 2.526 -1.970 1.00 88.06 78 ALA A N 1
ATOM 574 C CA . ALA A 1 78 ? 3.368 1.930 -2.541 1.00 88.06 78 ALA A CA 1
ATOM 575 C C . ALA A 1 78 ? 3.277 0.397 -2.595 1.00 88.06 78 ALA A C 1
ATOM 577 O O . ALA A 1 78 ? 3.582 -0.205 -3.621 1.00 88.06 78 ALA A O 1
ATOM 578 N N . LYS A 1 79 ? 2.779 -0.237 -1.527 1.00 88.75 79 LYS A N 1
ATOM 579 C CA . LYS A 1 79 ? 2.567 -1.686 -1.485 1.00 88.75 79 LYS A CA 1
ATOM 580 C C . LYS A 1 79 ? 1.550 -2.159 -2.517 1.00 88.75 79 LYS A C 1
ATOM 582 O O . LYS A 1 79 ? 1.842 -3.085 -3.266 1.00 88.75 79 LYS A O 1
ATOM 587 N N . ALA A 1 80 ? 0.376 -1.531 -2.575 1.00 85.62 80 ALA A N 1
ATOM 588 C CA . ALA A 1 80 ? -0.652 -1.893 -3.551 1.00 85.62 80 ALA A CA 1
ATOM 589 C C . ALA A 1 80 ? -0.152 -1.721 -4.994 1.00 85.62 80 ALA A C 1
ATOM 591 O O . ALA A 1 80 ? -0.429 -2.559 -5.851 1.00 85.62 80 ALA A O 1
ATOM 592 N N . PHE A 1 81 ? 0.623 -0.663 -5.244 1.00 85.56 81 PHE A N 1
ATOM 593 C CA . PHE A 1 81 ? 1.253 -0.413 -6.532 1.00 85.56 81 PHE A CA 1
ATOM 594 C C . PHE A 1 81 ? 2.262 -1.507 -6.906 1.00 85.56 81 PHE A C 1
ATOM 596 O O . PHE A 1 81 ? 2.133 -2.104 -7.972 1.00 85.56 81 PHE A O 1
ATOM 603 N N . VAL A 1 82 ? 3.212 -1.826 -6.020 1.00 86.19 82 VAL A N 1
ATOM 604 C CA . VAL A 1 82 ? 4.221 -2.877 -6.248 1.00 86.19 82 VAL A CA 1
ATOM 605 C C . VAL A 1 82 ? 3.564 -4.241 -6.449 1.00 86.19 82 VAL A C 1
ATOM 607 O O . VAL A 1 82 ? 3.910 -4.960 -7.384 1.00 86.19 82 VAL A O 1
ATOM 610 N N . GLU A 1 83 ? 2.574 -4.596 -5.629 1.00 85.00 83 GLU A N 1
ATOM 611 C CA . GLU A 1 83 ? 1.841 -5.855 -5.793 1.00 85.00 83 GLU A CA 1
ATOM 612 C C . GLU A 1 83 ? 1.081 -5.922 -7.122 1.00 85.00 83 GLU A C 1
ATOM 614 O O . GLU A 1 83 ? 1.067 -6.977 -7.760 1.00 85.00 83 GLU A O 1
ATOM 619 N N . GLY A 1 84 ? 0.456 -4.819 -7.543 1.00 83.25 84 GLY A N 1
ATOM 620 C CA . GLY A 1 84 ? -0.215 -4.728 -8.837 1.00 83.25 84 GLY A CA 1
ATOM 621 C C . GLY A 1 84 ? 0.766 -4.848 -10.002 1.00 83.25 84 GLY A C 1
ATOM 622 O O . GLY A 1 84 ? 0.525 -5.636 -10.914 1.00 83.25 84 GLY A O 1
ATOM 623 N N . ALA A 1 85 ? 1.906 -4.156 -9.932 1.00 82.81 85 ALA A N 1
ATOM 624 C CA . ALA A 1 85 ? 2.953 -4.208 -10.951 1.00 82.81 85 ALA A CA 1
ATOM 625 C C . ALA A 1 85 ? 3.532 -5.625 -11.108 1.00 82.81 85 ALA A C 1
ATOM 627 O O . ALA A 1 85 ? 3.637 -6.128 -12.225 1.00 82.81 85 ALA A O 1
ATOM 628 N N . VAL A 1 86 ? 3.824 -6.316 -9.998 1.00 82.00 86 VAL A N 1
ATOM 629 C CA . VAL A 1 86 ? 4.320 -7.708 -10.012 1.00 82.00 86 VAL A CA 1
ATOM 630 C C . VAL A 1 86 ? 3.285 -8.678 -10.589 1.00 82.00 86 VAL A C 1
ATOM 632 O O . VAL A 1 86 ? 3.646 -9.640 -11.265 1.00 82.00 86 VAL A O 1
ATOM 635 N N . LYS A 1 87 ? 1.992 -8.442 -10.337 1.00 83.00 87 LYS A N 1
ATOM 636 C CA . LYS A 1 87 ? 0.894 -9.262 -10.876 1.00 83.00 87 LYS A CA 1
ATOM 637 C C . LYS A 1 87 ? 0.529 -8.916 -12.326 1.00 83.00 87 LYS A C 1
ATOM 639 O O . LYS A 1 87 ? -0.294 -9.619 -12.906 1.00 83.00 87 LYS A O 1
ATOM 644 N N . GLY A 1 88 ? 1.108 -7.860 -12.903 1.00 76.50 88 GLY A N 1
ATOM 645 C CA . GLY A 1 88 ? 0.738 -7.362 -14.229 1.00 76.50 88 GLY A CA 1
ATOM 646 C C . GLY A 1 88 ? -0.674 -6.764 -14.282 1.00 76.50 88 GLY A C 1
ATOM 647 O O . GLY A 1 88 ? -1.343 -6.847 -15.314 1.00 76.50 88 GLY A O 1
ATOM 648 N N . ASP A 1 89 ? -1.162 -6.201 -13.173 1.00 81.19 89 ASP A N 1
ATOM 649 C CA . ASP A 1 89 ? -2.476 -5.562 -13.118 1.00 81.19 89 ASP A CA 1
ATOM 650 C C . ASP A 1 89 ? -2.443 -4.202 -13.828 1.00 81.19 89 ASP A C 1
ATOM 652 O O . ASP A 1 89 ? -1.919 -3.216 -13.315 1.00 81.19 89 ASP A O 1
ATOM 656 N N . LYS A 1 90 ? -3.078 -4.116 -14.998 1.00 78.50 90 LYS A N 1
ATOM 657 C CA . LYS A 1 90 ? -3.177 -2.869 -15.778 1.00 78.50 90 LYS A CA 1
ATOM 658 C C . LYS A 1 90 ? -3.885 -1.735 -15.030 1.00 78.50 90 LYS A C 1
ATOM 660 O O . LYS A 1 90 ? -3.792 -0.573 -15.416 1.00 78.50 90 LYS A O 1
ATOM 665 N N . SER A 1 91 ? -4.606 -2.034 -13.949 1.00 78.06 91 SER A N 1
ATOM 666 C CA . SER A 1 91 ? -5.273 -1.019 -13.130 1.00 78.06 91 SER A CA 1
ATOM 667 C C . SER A 1 91 ? -4.282 -0.064 -12.463 1.00 78.06 91 SER A C 1
ATOM 669 O O . SER A 1 91 ? -4.647 1.094 -12.235 1.00 78.06 91 SER A O 1
ATOM 671 N N . VAL A 1 92 ? -3.047 -0.512 -12.187 1.00 77.81 92 VAL A N 1
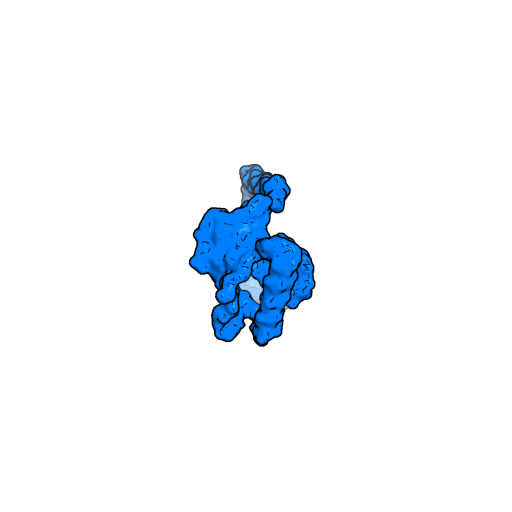ATOM 672 C CA . VAL A 1 92 ? -2.012 0.329 -11.566 1.00 77.81 92 VAL A CA 1
ATOM 673 C C . VAL A 1 92 ? -1.296 1.257 -12.554 1.00 77.81 92 VAL A C 1
ATOM 675 O O . VAL A 1 92 ? -0.741 2.258 -12.113 1.00 77.81 92 VAL A O 1
ATOM 678 N N . GLU A 1 93 ? -1.409 1.044 -13.874 1.00 74.69 93 GLU A N 1
ATOM 679 C CA . GLU A 1 93 ? -0.884 1.973 -14.901 1.00 74.69 93 GLU A CA 1
ATOM 680 C C . GLU A 1 93 ? -1.468 3.382 -14.740 1.00 74.69 93 GLU A C 1
ATOM 682 O O . GLU A 1 93 ? -0.795 4.386 -14.963 1.00 74.69 93 GLU A O 1
ATOM 687 N N . ARG A 1 94 ? -2.724 3.469 -14.282 1.00 74.50 94 ARG A N 1
ATOM 688 C CA . ARG A 1 94 ? -3.416 4.744 -14.034 1.00 74.50 94 ARG A CA 1
ATOM 689 C C . ARG A 1 94 ? -2.840 5.531 -12.857 1.00 74.50 94 ARG A C 1
ATOM 691 O O . ARG A 1 94 ? -3.190 6.701 -12.702 1.00 74.50 94 ARG A O 1
ATOM 698 N N . LEU A 1 95 ? -2.036 4.885 -12.015 1.00 78.19 95 LEU A N 1
ATOM 699 C CA . LEU A 1 95 ? -1.351 5.522 -10.896 1.00 78.19 95 LEU A CA 1
ATOM 700 C C . LEU A 1 95 ? -0.036 6.162 -11.347 1.00 78.19 95 LEU A C 1
ATOM 702 O O . LEU A 1 95 ? 0.397 7.111 -10.711 1.00 78.19 95 LEU A O 1
ATOM 706 N N . CYS A 1 96 ? 0.577 5.708 -12.442 1.00 77.31 96 CYS A N 1
ATOM 707 C CA . CYS A 1 96 ? 1.823 6.281 -12.941 1.00 77.31 96 CYS A CA 1
ATOM 708 C C . CYS A 1 96 ? 1.615 7.722 -13.452 1.00 77.31 96 CYS A C 1
ATOM 710 O O . CYS A 1 96 ? 0.643 8.025 -14.159 1.00 77.31 96 CYS A O 1
ATOM 712 N N . ALA A 1 97 ? 2.533 8.624 -13.104 1.00 70.94 97 ALA A N 1
ATOM 713 C CA . ALA A 1 97 ? 2.616 9.947 -13.723 1.00 70.94 97 ALA A CA 1
ATOM 714 C C . ALA A 1 97 ? 3.075 9.831 -15.195 1.00 70.94 97 ALA A C 1
ATOM 716 O O . ALA A 1 97 ? 3.797 8.899 -15.540 1.00 70.94 97 ALA A O 1
ATOM 717 N N . GLY A 1 98 ? 2.657 10.771 -16.049 1.00 69.38 98 GLY A N 1
ATOM 718 C CA . GLY A 1 98 ? 2.999 10.793 -17.482 1.00 69.38 98 GLY A CA 1
ATOM 719 C C . GLY A 1 98 ? 1.826 10.487 -18.418 1.00 69.38 98 GLY A C 1
ATOM 720 O O . GLY A 1 98 ? 0.692 10.273 -17.967 1.00 69.38 98 GLY A O 1
ATOM 721 N N . ASP A 1 99 ? 2.100 10.525 -19.723 1.00 67.62 99 ASP A N 1
ATOM 722 C CA . ASP A 1 99 ? 1.159 10.112 -20.768 1.00 67.62 99 ASP A CA 1
ATOM 723 C C . ASP A 1 99 ? 1.084 8.576 -20.895 1.00 67.62 99 ASP A C 1
ATOM 725 O O . ASP A 1 99 ? 1.764 7.843 -20.177 1.00 67.62 99 ASP A O 1
ATOM 729 N N . ASP A 1 100 ? 0.210 8.056 -21.760 1.00 69.06 100 ASP A N 1
ATOM 730 C CA . ASP A 1 100 ? -0.011 6.606 -21.856 1.00 69.06 100 ASP A CA 1
ATOM 731 C C . ASP A 1 100 ? 1.260 5.834 -22.259 1.00 69.06 100 ASP A C 1
ATOM 733 O O . ASP A 1 100 ? 1.466 4.707 -21.804 1.00 69.06 100 ASP A O 1
ATOM 737 N N . THR A 1 101 ? 2.145 6.441 -23.052 1.00 67.38 101 THR A N 1
ATOM 738 C CA . THR A 1 101 ? 3.430 5.851 -23.447 1.00 67.38 101 THR A CA 1
ATOM 739 C C . THR A 1 101 ? 4.417 5.787 -22.284 1.00 67.38 101 THR A C 1
ATOM 741 O O . THR A 1 101 ? 4.999 4.724 -22.034 1.00 67.38 101 THR A O 1
ATOM 744 N N . ASP A 1 102 ? 4.543 6.871 -21.521 1.00 67.44 102 ASP A N 1
ATOM 745 C CA . ASP A 1 102 ? 5.425 6.944 -20.353 1.00 67.44 102 ASP A CA 1
ATOM 746 C C . ASP A 1 102 ? 4.979 5.984 -19.243 1.00 67.44 102 ASP A C 1
ATOM 748 O O . ASP A 1 102 ? 5.798 5.323 -18.597 1.00 67.44 102 ASP A O 1
ATOM 752 N N . ARG A 1 103 ? 3.663 5.852 -19.036 1.00 68.31 103 ARG A N 1
ATOM 753 C CA . ARG A 1 103 ? 3.083 4.970 -18.011 1.00 68.31 103 ARG A CA 1
ATOM 754 C C . ARG A 1 103 ? 3.401 3.501 -18.256 1.00 68.31 103 ARG A C 1
ATOM 756 O O . ARG A 1 103 ? 3.800 2.799 -17.323 1.00 68.31 103 ARG A O 1
ATOM 763 N N . VAL A 1 104 ? 3.229 3.044 -19.497 1.00 64.06 104 VAL A N 1
ATOM 764 C CA . VAL A 1 104 ? 3.470 1.648 -19.893 1.00 64.06 104 VAL A CA 1
ATOM 765 C C . VAL A 1 104 ? 4.959 1.316 -19.805 1.00 64.06 104 VAL A C 1
ATOM 767 O O . VAL A 1 104 ? 5.324 0.252 -19.302 1.00 64.06 104 VAL A O 1
ATOM 770 N N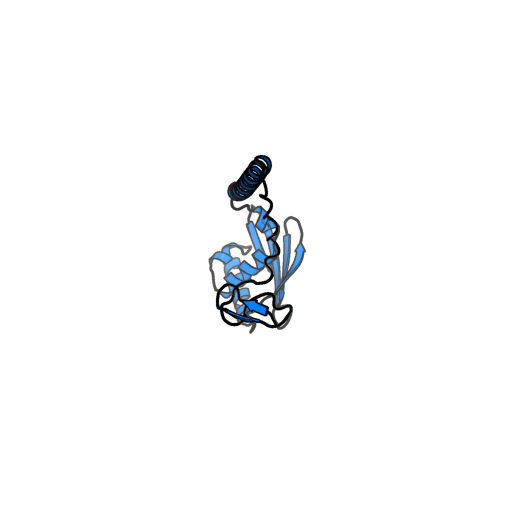 . PHE A 1 105 ? 5.824 2.240 -20.230 1.00 60.81 105 PHE A N 1
ATOM 771 C CA . PHE A 1 105 ? 7.271 2.070 -20.141 1.00 60.81 105 PHE A CA 1
ATOM 772 C C . PHE A 1 105 ? 7.748 1.988 -18.684 1.00 60.81 105 PHE A C 1
ATOM 774 O O . PHE A 1 105 ? 8.392 1.008 -18.300 1.00 60.81 105 PHE A O 1
ATOM 781 N N . ASN A 1 106 ? 7.365 2.960 -17.851 1.00 69.12 106 ASN A N 1
ATOM 782 C CA . ASN A 1 106 ? 7.764 3.009 -16.444 1.00 69.12 106 ASN A CA 1
ATOM 783 C C . ASN A 1 106 ? 7.285 1.772 -15.673 1.00 69.12 106 ASN A C 1
ATOM 785 O O . ASN A 1 106 ? 8.049 1.187 -14.905 1.00 69.12 106 ASN A O 1
ATOM 789 N N . MET A 1 107 ? 6.051 1.318 -15.915 1.00 70.56 107 MET A N 1
ATOM 790 C CA . MET A 1 107 ? 5.537 0.111 -15.269 1.00 70.56 107 MET A CA 1
ATOM 791 C C . MET A 1 107 ? 6.238 -1.161 -15.764 1.00 70.56 107 MET A C 1
ATOM 793 O O . MET A 1 107 ? 6.514 -2.053 -14.963 1.00 70.56 107 MET A O 1
ATOM 797 N N . GLY A 1 108 ? 6.568 -1.241 -17.057 1.00 68.00 108 GLY A N 1
ATOM 798 C CA . GLY A 1 108 ? 7.314 -2.362 -17.627 1.00 68.00 108 GLY A CA 1
ATOM 799 C C . GLY A 1 108 ? 8.700 -2.518 -17.000 1.00 68.00 108 GLY A C 1
ATOM 800 O O . GLY A 1 108 ? 9.066 -3.620 -16.590 1.00 68.00 108 GLY A O 1
ATOM 801 N N . VAL A 1 109 ? 9.439 -1.414 -16.849 1.00 70.12 109 VAL A N 1
ATOM 802 C CA . VAL A 1 109 ? 10.767 -1.404 -16.209 1.00 70.12 109 VAL A CA 1
ATOM 803 C C . VAL A 1 109 ? 10.678 -1.814 -14.734 1.00 70.12 109 VAL A C 1
ATOM 805 O O . VAL A 1 109 ? 11.502 -2.601 -14.263 1.00 70.12 109 VAL A O 1
ATOM 808 N N . MET A 1 110 ? 9.647 -1.367 -14.010 1.00 72.81 110 MET A N 1
ATOM 809 C CA . MET A 1 110 ? 9.415 -1.776 -12.618 1.00 72.81 110 MET A CA 1
ATOM 810 C C . MET A 1 110 ? 9.062 -3.248 -12.487 1.00 72.81 110 MET A C 1
ATOM 812 O O . MET A 1 110 ? 9.642 -3.940 -11.653 1.00 72.81 110 MET A O 1
ATOM 816 N N . ALA A 1 111 ? 8.126 -3.733 -13.302 1.00 73.31 111 ALA A N 1
ATOM 817 C CA . ALA A 1 111 ? 7.720 -5.129 -13.288 1.00 73.31 111 ALA A CA 1
ATOM 818 C C . ALA A 1 111 ? 8.912 -6.038 -13.612 1.00 73.31 111 ALA A C 1
ATOM 820 O O . ALA A 1 111 ? 9.127 -7.025 -12.912 1.00 73.31 111 ALA A O 1
ATOM 821 N N . LEU A 1 112 ? 9.737 -5.664 -14.597 1.00 69.56 112 LEU A N 1
ATOM 822 C CA . LEU A 1 112 ? 10.991 -6.349 -14.910 1.00 69.56 112 LEU A CA 1
ATOM 823 C C . LEU A 1 112 ? 11.936 -6.351 -13.704 1.00 69.56 112 LEU A C 1
ATOM 825 O O . LEU A 1 112 ? 12.288 -7.430 -13.230 1.00 69.56 112 LEU A O 1
ATOM 829 N N . GLY A 1 113 ? 12.269 -5.184 -13.147 1.00 73.81 113 GLY A N 1
ATOM 830 C CA . GLY A 1 113 ? 13.175 -5.075 -11.999 1.00 73.81 113 GLY A CA 1
ATOM 831 C C . GLY A 1 113 ? 12.707 -5.880 -10.783 1.00 73.81 113 GLY A C 1
ATOM 832 O O . GLY A 1 113 ? 13.489 -6.632 -10.206 1.00 73.81 113 GLY A O 1
ATOM 833 N N . LEU A 1 114 ? 11.417 -5.805 -10.440 1.00 75.50 114 LEU A N 1
ATOM 834 C CA . LEU A 1 114 ? 10.824 -6.549 -9.325 1.00 75.50 114 LEU A CA 1
ATOM 835 C C . LEU A 1 114 ? 10.736 -8.056 -9.609 1.00 75.50 114 LEU A C 1
ATOM 837 O O . LEU A 1 114 ? 10.993 -8.859 -8.713 1.00 75.50 114 LEU A O 1
ATOM 841 N N . SER A 1 115 ? 10.429 -8.459 -10.846 1.00 70.56 115 SER A N 1
ATOM 842 C CA . SER A 1 115 ? 10.379 -9.877 -11.243 1.00 70.56 115 SER A CA 1
ATOM 843 C C . SER A 1 115 ? 11.751 -10.555 -11.238 1.00 70.56 115 SER A C 1
ATOM 845 O O . SER A 1 115 ? 11.836 -11.769 -11.058 1.00 70.56 115 SER A O 1
ATOM 847 N N . MET A 1 116 ? 12.824 -9.777 -11.402 1.00 67.50 116 MET A N 1
ATOM 848 C CA . MET A 1 116 ? 14.203 -10.259 -11.321 1.00 67.50 116 MET A CA 1
ATOM 849 C C . MET A 1 116 ? 14.675 -10.453 -9.875 1.00 67.50 116 MET A C 1
ATOM 851 O O . MET A 1 116 ? 15.697 -11.105 -9.646 1.00 67.50 116 MET A O 1
ATOM 855 N N . THR A 1 117 ? 13.936 -9.939 -8.887 1.00 68.19 117 THR A N 1
ATOM 856 C CA . THR A 1 117 ? 14.228 -10.209 -7.478 1.00 68.19 117 THR A CA 1
ATOM 857 C C . THR A 1 117 ? 13.775 -11.625 -7.114 1.00 68.19 117 THR A C 1
ATOM 859 O O . THR A 1 117 ? 12.697 -12.079 -7.495 1.00 68.19 117 THR A O 1
ATOM 862 N N . LYS A 1 118 ? 14.597 -12.360 -6.353 1.00 61.66 118 LYS A N 1
ATOM 863 C CA . LYS A 1 118 ? 14.194 -13.672 -5.806 1.00 61.66 118 LYS A CA 1
ATOM 864 C C . LYS A 1 118 ? 13.202 -13.533 -4.642 1.00 61.66 118 LYS A C 1
ATOM 866 O O . LYS A 1 118 ? 12.646 -14.530 -4.184 1.00 61.66 118 LYS A O 1
ATOM 871 N N . ASP A 1 119 ? 12.976 -12.305 -4.184 1.00 64.88 119 ASP A N 1
ATOM 872 C CA . ASP A 1 119 ? 12.217 -11.975 -2.992 1.00 64.88 119 ASP A CA 1
ATOM 873 C C . ASP A 1 119 ? 10.783 -11.602 -3.346 1.00 64.88 119 ASP A C 1
ATOM 875 O O . ASP A 1 119 ? 10.530 -10.707 -4.141 1.00 64.88 119 ASP A O 1
ATOM 879 N N . ARG A 1 120 ? 9.815 -12.267 -2.711 1.00 70.00 120 ARG A N 1
ATOM 880 C CA . ARG A 1 120 ? 8.398 -11.861 -2.774 1.00 70.00 120 ARG A CA 1
ATOM 881 C C . ARG A 1 120 ? 7.948 -11.082 -1.544 1.00 70.00 120 ARG A C 1
ATOM 883 O O . ARG A 1 120 ? 6.771 -10.752 -1.427 1.00 70.00 120 ARG A O 1
ATOM 890 N N . ASN A 1 121 ? 8.867 -10.838 -0.613 1.00 82.38 121 ASN A N 1
ATOM 891 C CA . ASN A 1 121 ? 8.583 -10.158 0.637 1.00 82.38 121 ASN A CA 1
ATOM 892 C C . ASN A 1 121 ? 9.289 -8.803 0.637 1.00 82.38 121 ASN A C 1
ATOM 894 O O . ASN A 1 121 ? 10.471 -8.703 0.957 1.00 82.38 121 ASN A O 1
ATOM 898 N N . PHE A 1 122 ? 8.557 -7.773 0.224 1.00 87.69 122 PHE A N 1
ATOM 899 C CA . PHE A 1 122 ? 9.056 -6.405 0.172 1.00 87.69 122 PHE A CA 1
ATOM 900 C C . PHE A 1 122 ? 8.729 -5.665 1.469 1.00 87.69 122 PHE A C 1
ATOM 902 O O . PHE A 1 122 ? 7.629 -5.785 2.014 1.00 87.69 122 PHE A O 1
ATOM 909 N N . THR A 1 123 ? 9.682 -4.868 1.937 1.00 89.44 123 THR A N 1
ATOM 910 C CA . THR A 1 123 ? 9.504 -3.920 3.039 1.00 89.44 123 THR A CA 1
ATOM 911 C C . THR A 1 123 ? 9.357 -2.518 2.469 1.00 89.44 123 THR A C 1
ATOM 913 O O . THR A 1 123 ? 10.092 -2.143 1.560 1.00 89.44 123 THR A O 1
ATOM 916 N N . TYR A 1 124 ? 8.433 -1.742 3.029 1.00 91.06 124 TYR A N 1
ATOM 917 C CA . TYR A 1 124 ? 8.125 -0.382 2.599 1.00 91.06 124 TYR A CA 1
ATOM 918 C C . TYR A 1 124 ? 8.419 0.560 3.754 1.00 91.06 124 TYR A C 1
ATOM 920 O O . TYR A 1 124 ? 7.908 0.352 4.854 1.00 91.06 124 TYR A O 1
ATOM 928 N N . LYS A 1 125 ? 9.247 1.576 3.521 1.00 93.06 125 LYS A N 1
ATOM 929 C CA . LYS A 1 125 ? 9.587 2.564 4.543 1.00 93.06 125 LYS A CA 1
ATOM 930 C C . LYS A 1 125 ? 9.453 3.964 3.981 1.00 93.06 125 LYS A C 1
ATOM 932 O O . LYS A 1 125 ? 10.153 4.327 3.040 1.00 93.06 125 LYS A O 1
ATOM 937 N N . THR A 1 126 ? 8.603 4.775 4.594 1.00 91.88 126 THR A N 1
ATOM 938 C CA . THR A 1 126 ? 8.516 6.194 4.237 1.00 91.88 126 THR A CA 1
ATOM 939 C C . THR A 1 126 ? 9.803 6.919 4.645 1.00 91.88 126 THR A C 1
ATOM 941 O O . THR A 1 126 ? 10.128 6.988 5.831 1.00 91.88 126 THR A O 1
ATOM 944 N N . THR A 1 127 ? 10.550 7.455 3.679 1.00 90.19 127 THR A N 1
ATOM 945 C CA . THR A 1 127 ? 11.810 8.185 3.920 1.00 90.19 127 THR A CA 1
ATOM 946 C C . THR A 1 127 ? 11.602 9.692 3.981 1.00 90.19 127 THR A C 1
ATOM 948 O O . THR A 1 127 ? 12.290 10.379 4.735 1.00 90.19 127 THR A O 1
ATOM 951 N N . LYS A 1 128 ? 10.631 10.218 3.228 1.00 88.38 128 LYS A N 1
ATOM 952 C CA . LYS A 1 128 ? 10.223 11.630 3.256 1.00 88.38 128 LYS A CA 1
ATOM 953 C C . LYS A 1 128 ? 8.708 11.724 3.136 1.00 88.38 128 LYS A C 1
ATOM 955 O O . LYS A 1 128 ? 8.111 10.967 2.377 1.00 88.38 128 LYS A O 1
ATOM 960 N N . LYS A 1 129 ? 8.080 12.644 3.867 1.00 87.88 129 LYS A N 1
ATOM 961 C CA . LYS A 1 129 ? 6.635 12.891 3.786 1.00 87.88 129 LYS A CA 1
ATOM 962 C C . LYS A 1 129 ? 6.335 14.376 3.963 1.00 87.88 129 LYS A C 1
ATOM 964 O O . LYS A 1 129 ? 6.795 14.995 4.918 1.00 87.88 129 LYS A O 1
ATOM 969 N N . THR A 1 130 ? 5.530 14.897 3.055 1.00 84.06 130 THR A N 1
ATOM 970 C CA . THR A 1 130 ? 4.964 16.247 3.022 1.00 84.06 130 THR A CA 1
ATOM 971 C C . THR A 1 130 ? 3.446 16.140 2.850 1.00 84.06 130 THR A C 1
ATOM 973 O O . THR A 1 130 ? 2.906 15.044 2.709 1.00 84.06 130 THR A O 1
ATOM 976 N N . GLU A 1 131 ? 2.735 17.269 2.856 1.00 77.94 131 GLU A N 1
ATOM 977 C CA . GLU A 1 131 ? 1.272 17.283 2.678 1.00 77.94 131 GLU A CA 1
ATOM 978 C C . GLU A 1 131 ? 0.819 16.727 1.320 1.00 77.94 131 GLU A C 1
ATOM 980 O O . GLU A 1 131 ? -0.239 16.110 1.227 1.00 77.94 131 GLU A O 1
ATOM 985 N N . SER A 1 132 ? 1.627 16.917 0.273 1.00 81.62 132 SER A N 1
ATOM 986 C CA . SER A 1 132 ? 1.309 16.515 -1.101 1.00 81.62 132 SER A CA 1
ATOM 987 C C . SER A 1 132 ? 2.297 15.524 -1.709 1.00 81.62 132 SER A C 1
ATOM 989 O O . SER A 1 132 ? 2.090 15.092 -2.838 1.00 81.62 132 SER A O 1
ATOM 991 N N . LYS A 1 133 ? 3.369 15.152 -1.002 1.00 87.94 133 LYS A N 1
ATOM 992 C CA . LYS A 1 133 ? 4.398 14.244 -1.520 1.00 87.94 133 LYS A CA 1
ATOM 993 C C . LYS A 1 133 ? 4.852 13.245 -0.470 1.00 87.94 133 LYS A C 1
ATOM 995 O O . LYS A 1 133 ? 4.908 13.565 0.714 1.00 87.94 133 LYS A O 1
ATOM 1000 N N . ALA A 1 134 ? 5.223 12.048 -0.890 1.00 90.12 134 ALA A N 1
ATOM 1001 C CA . ALA A 1 134 ? 5.903 11.083 -0.040 1.00 90.12 134 ALA A CA 1
ATOM 1002 C C . ALA A 1 134 ? 6.946 10.318 -0.849 1.00 90.12 134 ALA A C 1
ATOM 1004 O O . ALA A 1 134 ? 6.746 10.063 -2.027 1.00 90.12 134 ALA A O 1
ATOM 1005 N N . MET A 1 135 ? 8.046 9.934 -0.215 1.00 88.38 135 MET A N 1
ATOM 1006 C CA . MET A 1 135 ? 8.992 8.978 -0.776 1.00 88.38 135 MET A CA 1
ATOM 1007 C C . MET A 1 135 ? 8.958 7.714 0.064 1.00 88.38 135 MET A C 1
ATOM 1009 O O . MET A 1 135 ? 9.086 7.777 1.291 1.00 88.38 135 MET A O 1
ATOM 1013 N N . VAL A 1 136 ? 8.773 6.579 -0.597 1.00 91.94 136 VAL A N 1
ATOM 1014 C CA . VAL A 1 136 ? 8.715 5.262 0.027 1.00 91.94 136 VAL A CA 1
ATOM 1015 C C . VAL A 1 136 ? 9.834 4.412 -0.540 1.00 91.94 136 VAL A C 1
ATOM 1017 O O . VAL A 1 136 ? 9.825 4.061 -1.713 1.00 91.94 136 VAL A O 1
ATOM 1020 N N . GLN A 1 137 ? 10.780 4.060 0.315 1.00 91.94 137 GLN A N 1
ATOM 1021 C CA . GLN A 1 137 ? 11.835 3.118 -0.006 1.00 91.94 137 GLN A CA 1
ATOM 1022 C C . GLN A 1 137 ? 11.274 1.696 0.005 1.00 91.94 137 GLN A C 1
ATOM 1024 O O . GLN A 1 137 ? 10.645 1.280 0.986 1.00 91.94 137 GLN A O 1
ATOM 1029 N N . VAL A 1 138 ? 11.542 0.950 -1.063 1.00 89.56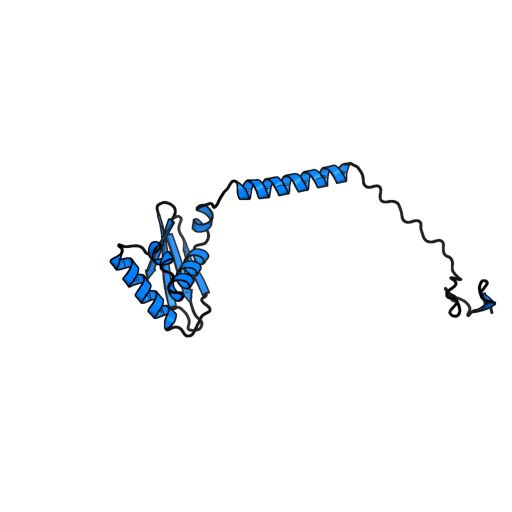 138 VAL A N 1
ATOM 1030 C CA . VAL A 1 138 ? 11.219 -0.470 -1.197 1.00 89.56 138 VAL A CA 1
ATOM 1031 C C . VAL A 1 138 ? 12.501 -1.276 -1.040 1.00 89.56 138 VAL A C 1
ATOM 1033 O O . VAL A 1 138 ? 13.483 -1.053 -1.747 1.00 89.56 138 VAL A O 1
ATOM 1036 N N . SER A 1 139 ? 12.487 -2.232 -0.116 1.00 89.06 139 SER A N 1
ATOM 1037 C CA . SER A 1 139 ? 13.624 -3.115 0.154 1.00 89.06 139 SER A CA 1
ATOM 1038 C C . SER A 1 139 ? 13.201 -4.583 0.088 1.00 89.06 139 SER A C 1
ATOM 1040 O O . SER A 1 139 ? 12.121 -4.938 0.562 1.00 89.06 139 SER A O 1
ATOM 1042 N N . GLY A 1 140 ? 14.055 -5.433 -0.476 1.00 85.62 140 GLY A N 1
ATOM 1043 C CA . GLY A 1 140 ? 13.939 -6.895 -0.453 1.00 85.62 140 GLY A CA 1
ATOM 1044 C C . GLY A 1 140 ? 14.913 -7.524 0.547 1.00 85.62 140 GLY A C 1
ATOM 1045 O O . GLY A 1 140 ? 15.530 -6.828 1.357 1.00 85.62 140 GLY A O 1
ATOM 1046 N N . SER A 1 141 ? 15.107 -8.840 0.468 1.00 80.06 141 SER A N 1
ATOM 1047 C CA . SER A 1 141 ? 16.083 -9.559 1.301 1.00 80.06 141 SER A CA 1
ATOM 1048 C C . SER A 1 141 ? 17.522 -9.186 0.940 1.00 80.06 141 SER A C 1
ATOM 1050 O O . SER A 1 141 ? 18.407 -9.257 1.790 1.00 80.06 141 SER A O 1
ATOM 1052 N N . SER A 1 142 ? 17.763 -8.762 -0.305 1.00 77.50 142 SER A N 1
ATOM 1053 C CA . SER A 1 142 ? 19.064 -8.273 -0.778 1.00 77.50 142 SER A CA 1
ATOM 1054 C C . SER A 1 142 ? 19.359 -6.805 -0.437 1.00 77.50 142 SER A C 1
ATOM 1056 O O . SER A 1 142 ? 20.431 -6.317 -0.786 1.00 77.50 142 SER A O 1
ATOM 1058 N N . GLY A 1 143 ? 18.444 -6.098 0.236 1.00 83.44 143 GLY A N 1
ATOM 1059 C CA . GLY A 1 143 ? 18.604 -4.686 0.597 1.00 83.44 143 GLY A CA 1
ATOM 1060 C C . GLY A 1 143 ? 17.682 -3.746 -0.181 1.00 83.44 143 GLY A C 1
ATOM 1061 O O . GLY A 1 143 ? 16.574 -4.127 -0.555 1.00 83.44 143 GLY A O 1
ATOM 1062 N N . HIS A 1 144 ? 18.117 -2.496 -0.366 1.00 86.62 144 HIS A N 1
ATOM 1063 C CA . HIS A 1 144 ? 17.375 -1.464 -1.108 1.00 86.62 144 HIS A CA 1
ATOM 1064 C C . HIS A 1 144 ? 17.153 -1.897 -2.566 1.00 86.62 144 HIS A C 1
ATOM 1066 O O . HIS A 1 144 ? 18.070 -2.433 -3.189 1.00 86.62 144 HIS A O 1
ATOM 1072 N N . LEU A 1 145 ? 15.935 -1.702 -3.079 1.00 83.25 145 LEU A N 1
ATOM 1073 C CA . LEU A 1 145 ? 15.568 -2.015 -4.462 1.00 83.25 145 LEU A CA 1
ATOM 1074 C C . LEU A 1 145 ? 15.274 -0.750 -5.270 1.00 83.25 145 LEU A C 1
ATOM 1076 O O . LEU A 1 145 ? 15.820 -0.579 -6.356 1.00 83.25 145 LEU A O 1
ATOM 1080 N N . CYS A 1 146 ? 14.384 0.107 -4.768 1.00 85.44 146 CYS A N 1
ATOM 1081 C CA . CYS A 1 146 ? 14.004 1.356 -5.422 1.00 85.44 146 CYS A CA 1
ATOM 1082 C C . CYS A 1 146 ? 13.328 2.318 -4.440 1.00 85.44 146 CYS A C 1
ATOM 1084 O O . CYS A 1 146 ? 12.851 1.904 -3.378 1.00 85.44 146 CYS A O 1
ATOM 1086 N N . ASP A 1 147 ? 13.241 3.590 -4.830 1.00 88.00 147 ASP A N 1
ATOM 1087 C CA . ASP A 1 147 ? 12.432 4.588 -4.140 1.00 88.00 147 ASP A CA 1
ATOM 1088 C C . ASP A 1 147 ? 11.203 4.946 -4.989 1.00 88.00 147 ASP A C 1
ATOM 1090 O O . ASP A 1 147 ? 11.284 5.220 -6.186 1.00 88.00 147 ASP A O 1
ATOM 1094 N N . ILE A 1 148 ? 10.037 4.953 -4.353 1.00 88.44 148 ILE A N 1
ATOM 1095 C CA . ILE A 1 148 ? 8.765 5.332 -4.963 1.00 88.44 148 ILE A CA 1
ATOM 1096 C C . ILE A 1 148 ? 8.408 6.737 -4.486 1.00 88.44 148 ILE A C 1
ATOM 1098 O O . ILE A 1 148 ? 8.106 6.937 -3.307 1.00 88.44 148 ILE A O 1
ATOM 1102 N N . GLU A 1 149 ? 8.410 7.706 -5.396 1.00 89.31 149 GLU A N 1
ATOM 1103 C CA . GLU A 1 149 ? 7.828 9.024 -5.170 1.00 89.31 149 GLU A CA 1
ATOM 1104 C C . GLU A 1 149 ? 6.315 8.960 -5.410 1.00 89.31 149 GLU A C 1
ATOM 1106 O O . GLU A 1 149 ? 5.821 8.506 -6.441 1.00 89.31 149 GLU A O 1
ATOM 1111 N N . LEU A 1 150 ? 5.565 9.416 -4.421 1.00 89.00 150 LEU A N 1
ATOM 1112 C CA . LEU A 1 150 ? 4.123 9.547 -4.448 1.00 89.00 150 LEU A CA 1
ATOM 1113 C C . LEU A 1 150 ? 3.787 11.032 -4.417 1.00 89.00 150 LEU A C 1
ATOM 1115 O O . LEU A 1 150 ? 4.218 11.739 -3.509 1.00 89.00 150 LEU A O 1
ATOM 1119 N N . GLU A 1 151 ? 2.981 11.498 -5.361 1.00 87.62 151 GLU A N 1
ATOM 1120 C CA . GLU A 1 151 ? 2.485 12.870 -5.418 1.00 87.62 151 GLU A CA 1
ATOM 1121 C C . GLU A 1 151 ? 0.957 12.881 -5.375 1.00 87.62 151 GLU A C 1
ATOM 1123 O O . GLU A 1 151 ? 0.281 12.284 -6.209 1.00 87.62 151 GLU A O 1
ATOM 1128 N N . TYR A 1 152 ? 0.386 13.546 -4.378 1.00 84.62 152 TYR A N 1
ATOM 1129 C CA . TYR A 1 152 ? -1.053 13.657 -4.217 1.00 84.62 152 TYR A CA 1
ATOM 1130 C C . TYR A 1 152 ? -1.575 14.850 -5.015 1.00 84.62 152 TYR A C 1
ATOM 1132 O O . TYR A 1 152 ? -1.316 16.008 -4.683 1.00 84.62 152 TYR A O 1
ATOM 1140 N N . SER A 1 153 ? -2.344 14.570 -6.065 1.00 79.12 153 SER A N 1
ATOM 1141 C CA . SER A 1 153 ? -2.902 15.585 -6.955 1.00 79.12 153 SER A CA 1
ATOM 1142 C C . SER A 1 153 ? -4.346 15.254 -7.322 1.00 79.12 153 SER A C 1
ATOM 1144 O O . SER A 1 153 ? -4.683 14.122 -7.667 1.00 79.12 153 SER A O 1
ATOM 1146 N N . LYS A 1 154 ? -5.234 16.255 -7.236 1.00 78.25 154 LYS A N 1
ATOM 1147 C CA . LYS A 1 154 ? -6.659 16.152 -7.619 1.00 78.25 154 LYS A CA 1
ATOM 1148 C C . LYS A 1 154 ? -7.401 14.958 -6.984 1.00 78.25 154 LYS A C 1
ATOM 1150 O O . LYS A 1 154 ? -8.237 14.325 -7.627 1.00 78.25 154 LYS A O 1
ATOM 1155 N N . GLY A 1 155 ? -7.100 14.646 -5.723 1.00 74.25 155 GLY A N 1
ATOM 1156 C CA . GLY A 1 155 ? -7.760 13.565 -4.982 1.00 74.25 155 GLY A CA 1
ATOM 1157 C C . GLY A 1 155 ? -7.212 12.161 -5.257 1.00 74.25 155 GLY A C 1
ATOM 1158 O O . GLY A 1 155 ? -7.847 11.183 -4.867 1.00 74.25 155 GLY A O 1
ATOM 1159 N N . LYS A 1 156 ? -6.076 12.038 -5.953 1.00 77.81 156 LYS A N 1
ATOM 1160 C CA . LYS A 1 156 ? -5.437 10.758 -6.283 1.00 77.81 156 LYS A CA 1
ATOM 1161 C C . LYS A 1 156 ? -3.938 10.828 -6.022 1.00 77.81 156 LYS A C 1
ATOM 1163 O O . LYS A 1 156 ? -3.332 11.887 -6.148 1.00 77.81 156 LYS A O 1
ATOM 1168 N N . TRP A 1 157 ? -3.347 9.683 -5.699 1.00 79.19 157 TRP A N 1
ATOM 1169 C CA . TRP A 1 157 ? -1.898 9.535 -5.712 1.00 79.19 157 TRP A CA 1
ATOM 1170 C C . TRP A 1 157 ? -1.421 9.222 -7.120 1.00 79.19 157 TRP A C 1
ATOM 1172 O O . TRP A 1 157 ? -1.926 8.302 -7.764 1.00 79.19 157 TRP A O 1
ATOM 1182 N N . LEU A 1 158 ? -0.450 10.002 -7.561 1.00 82.31 158 LEU A N 1
ATOM 1183 C CA . LEU A 1 158 ? 0.397 9.726 -8.700 1.00 82.31 158 LEU A CA 1
ATOM 1184 C C . LEU A 1 158 ? 1.684 9.096 -8.184 1.00 82.31 158 LEU A C 1
ATOM 1186 O O . LEU A 1 158 ? 2.189 9.474 -7.130 1.00 82.31 158 LEU A O 1
ATOM 1190 N N . VAL A 1 159 ? 2.185 8.119 -8.917 1.00 84.06 159 VAL A N 1
ATOM 1191 C CA . VAL A 1 159 ? 3.359 7.329 -8.583 1.00 84.06 159 VAL A CA 1
ATOM 1192 C C . VAL A 1 159 ? 4.419 7.616 -9.634 1.00 84.06 159 VAL A C 1
ATOM 1194 O O . VAL A 1 159 ? 4.147 7.567 -10.835 1.00 84.06 159 VAL A O 1
ATOM 1197 N N . SER A 1 160 ? 5.624 7.905 -9.175 1.00 77.75 160 SER A N 1
ATOM 1198 C CA . SER A 1 160 ? 6.826 8.019 -9.986 1.00 77.75 160 SER A CA 1
ATOM 1199 C C . SER A 1 160 ? 7.911 7.191 -9.308 1.00 77.75 160 SER A C 1
ATOM 1201 O O . SER A 1 160 ? 8.134 7.348 -8.111 1.00 77.75 160 SER A O 1
ATOM 1203 N N . CYS A 1 161 ? 8.572 6.283 -10.025 1.00 67.38 161 CYS A N 1
ATOM 1204 C CA . CYS A 1 161 ? 9.749 5.625 -9.456 1.00 67.38 161 CYS A CA 1
ATOM 1205 C C . CYS A 1 161 ? 10.988 6.452 -9.730 1.00 67.38 161 CYS A C 1
ATOM 1207 O O . CYS A 1 161 ? 11.209 6.920 -10.847 1.00 67.38 161 CYS A O 1
ATOM 1209 N N . VAL A 1 162 ? 11.811 6.553 -8.699 1.00 69.69 162 VAL A N 1
ATOM 1210 C CA . VAL A 1 162 ? 13.142 7.126 -8.764 1.00 69.69 162 VAL A CA 1
ATOM 1211 C C . VAL A 1 162 ? 14.114 5.961 -8.575 1.00 69.69 162 VAL A C 1
ATOM 1213 O O . VAL A 1 162 ? 14.062 5.259 -7.561 1.00 69.69 162 VAL A O 1
ATOM 1216 N N . TYR A 1 163 ? 14.927 5.711 -9.600 1.00 60.25 163 TYR A N 1
ATOM 1217 C CA . TYR A 1 163 ? 15.963 4.675 -9.618 1.00 60.25 163 TYR A CA 1
ATOM 1218 C C . TYR A 1 163 ? 17.331 5.269 -9.298 1.00 60.25 163 TYR A C 1
ATOM 1220 O O . TYR A 1 163 ? 17.599 6.396 -9.776 1.00 60.25 163 TYR A O 1
#

Nearest PDB structures (foldseek):
  5ts4-assembly1_A  TM=5.898E-01  e=1.693E-01  synthetic construct
  6jp2-assembly2_D  TM=4.875E-01  e=1.903E-01  Methanomethylophilus alvi
  8ifj-assembly5_J  TM=5.114E-01  e=8.217E-01  methanogenic archaeon mixed culture ISO4-G1
  3vqx-assembly2_D  TM=4.574E-01  e=1.238E+00  Methanosarcina mazei
  3f7w-assembly1_A  TM=5.093E-01  e=8.533E+00  Thermobifida fusca YX

Foldseek 3Di:
DDADPPPRHDDDPPDQADPVPRHGPDCPPDDPDPPPPPDPVVVVVVVVVVVVVVVVVVVVVVCPPDLVVCLVCVQVVVVVLLVCLLVVPCVSLVQAPDDNVVSVVQSVVSNVLSVPDPFPDWDWDWPDDDSFWTWIFIAGPVGTRWIWIWGHDPSGTHIDTDD

Secondary structure (DSSP, 8-state):
-EE-TTT--EE-TT-SB-TTT--BS--PPPPP-------HHHHHHHHHHHHHHHHHHHHHHHSTT-HHHHHH-HHHHHHHHHHHHHHT-GGGGGGBSS-HHHHHHHHHHHHHHHHT-S----EEEEEEE-SSEEEEEEEETTEEEEEEEEEEETTEEEEEEE-

Radius of gyration: 34.67 Å; Cα contacts (8 Å, |Δi|>4): 189; chains: 1; bounding box: 51×65×88 Å

Solvent-accessible surface area (backbone atoms only — not comparable to full-atom values): 9696 Å² total; per-residue (Å²): 134,49,60,40,91,85,80,63,47,81,40,68,90,85,52,54,46,38,90,86,81,62,52,67,69,60,76,69,79,76,77,78,81,76,79,79,78,83,50,77,64,59,58,52,51,52,51,51,52,51,51,50,52,52,48,52,53,47,51,59,57,72,56,52,88,53,70,62,59,63,75,72,41,60,51,61,54,54,48,55,43,52,55,26,39,69,70,67,41,71,76,46,46,77,28,36,55,73,56,77,68,50,15,53,50,55,48,49,55,47,24,50,58,54,66,71,45,94,53,91,62,72,46,69,42,75,76,46,80,58,99,47,37,33,31,33,38,35,26,43,85,92,37,84,74,43,36,38,38,36,39,56,53,97,84,40,64,32,36,44,78,50,128

Mean predicted aligned error: 17.85 Å

pLDDT: mean 77.0, std 11.91, range [46.59, 93.06]